Protein AF-A0A0K8QGX5-F1 (afdb_monomer)

Foldseek 3Di:
DDPVLLVVVVVLVVQLVVLVVVLVVLLVVLVVCVVVCVVCVVVNLVSLVVSVVSLVSNCVSVVVLQVCCVVPPVSSCVVPDDDDVLVVLVVQLNVLSCQLSVLSVVQVPVPPRDPVSVVSNVVSSVSNVVSVVSNVVVVVVPPPDD

Mean predicted aligned error: 4.82 Å

Radius of gyration: 17.43 Å; Cα contacts (8 Å, |Δi|>4): 97; chains: 1; bounding box: 35×35×54 Å

Nearest PDB structures (foldseek):
  3g67-assembly1_A  TM=2.578E-01  e=5.372E+00  Thermotoga maritima
  3g6b-assembly1_B  TM=2.626E-01  e=9.411E+00  Thermotoga maritima

Sequence (146 aa):
MTERAASGVVGNERLTALTGAVVLILSLAEIATVPTLGSLIVAHFFIGVLLAGPVVAKTASTGWRFIRYYTRDPAYRRKGPPRLLLRLTAPLLVVSTLVLIGSGIALAITGPAPEILIRVHVVSFLFWLGTLAVHVFAYVRRVPGS

Structure (mmCIF, N/CA/C/O backbone):
data_AF-A0A0K8QGX5-F1
#
_entry.id   AF-A0A0K8QGX5-F1
#
loop_
_atom_site.group_PDB
_atom_site.id
_atom_site.type_symbol
_atom_site.label_atom_id
_atom_site.label_alt_id
_atom_site.label_comp_id
_atom_site.label_asym_id
_atom_site.label_entity_id
_atom_site.label_seq_id
_atom_site.pdbx_PDB_ins_code
_atom_site.Cartn_x
_atom_site.Cartn_y
_atom_site.Cartn_z
_atom_site.occupancy
_atom_site.B_iso_or_equiv
_atom_site.auth_seq_id
_atom_site.auth_comp_id
_atom_site.auth_asym_id
_atom_site.auth_atom_id
_atom_site.pdbx_PDB_model_num
ATOM 1 N N . MET A 1 1 ? -11.418 -4.194 32.605 1.00 61.16 1 MET A N 1
ATOM 2 C CA . MET A 1 1 ? -10.548 -4.418 31.421 1.00 61.16 1 MET A CA 1
ATOM 3 C C . MET A 1 1 ? -9.126 -4.488 31.937 1.00 61.16 1 MET A C 1
ATOM 5 O O . MET A 1 1 ? -8.773 -3.604 32.700 1.00 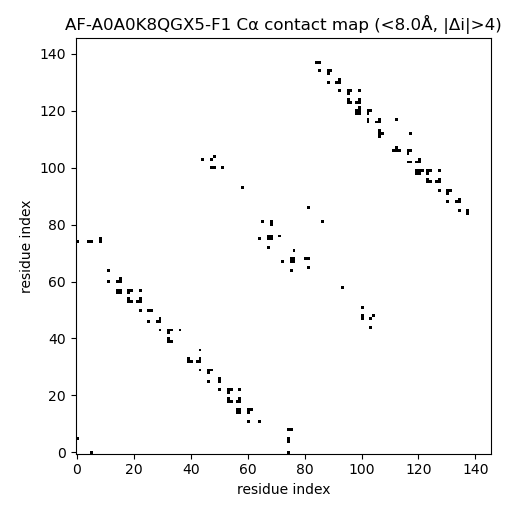61.16 1 MET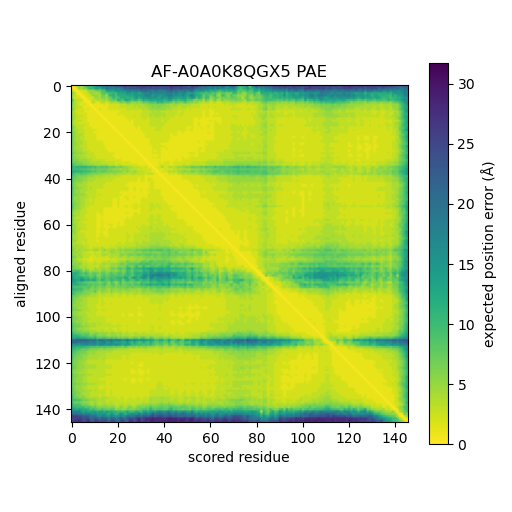 A O 1
ATOM 9 N N . THR A 1 2 ? -8.341 -5.506 31.587 1.00 80.25 2 THR A N 1
ATOM 10 C CA . THR A 1 2 ? -6.936 -5.563 32.024 1.00 80.25 2 THR A CA 1
ATOM 11 C C . THR A 1 2 ? -6.111 -4.508 31.283 1.00 80.25 2 THR A C 1
ATOM 13 O O . THR A 1 2 ? -6.345 -4.246 30.101 1.00 80.25 2 THR A O 1
ATOM 16 N N . GLU A 1 3 ? -5.140 -3.903 31.962 1.00 79.38 3 GLU A N 1
ATOM 17 C CA . GLU A 1 3 ? -4.264 -2.859 31.409 1.00 79.38 3 GLU A CA 1
ATOM 18 C C . GLU A 1 3 ? -3.510 -3.340 30.153 1.00 79.38 3 GLU A C 1
ATOM 20 O O . GLU A 1 3 ? -3.421 -2.633 29.149 1.00 79.38 3 GLU A O 1
ATOM 25 N N . ARG A 1 4 ? -3.104 -4.619 30.141 1.00 77.69 4 ARG A N 1
ATOM 26 C CA . ARG A 1 4 ? -2.504 -5.289 28.973 1.00 77.69 4 ARG A CA 1
ATOM 27 C C . ARG A 1 4 ? -3.433 -5.330 27.756 1.00 77.69 4 ARG A C 1
ATOM 29 O O . ARG A 1 4 ? -2.981 -5.097 26.638 1.00 77.69 4 ARG A O 1
ATOM 36 N N . ALA A 1 5 ? -4.728 -5.594 27.950 1.00 77.88 5 ALA A N 1
ATOM 37 C CA . ALA A 1 5 ? -5.693 -5.624 26.848 1.00 77.88 5 ALA A CA 1
ATOM 38 C C . ALA A 1 5 ? -5.935 -4.222 26.265 1.00 77.88 5 ALA A C 1
ATOM 40 O O . ALA A 1 5 ? -6.073 -4.075 25.052 1.00 77.88 5 ALA A O 1
ATOM 41 N N . ALA A 1 6 ? -5.942 -3.190 27.115 1.00 80.81 6 ALA A N 1
ATOM 42 C CA . ALA A 1 6 ? -6.034 -1.797 26.681 1.00 80.81 6 ALA A CA 1
ATOM 43 C C . ALA A 1 6 ? -4.801 -1.382 25.863 1.00 80.81 6 ALA A C 1
ATOM 45 O O . ALA A 1 6 ? -4.935 -0.840 24.765 1.00 80.81 6 ALA A O 1
ATOM 46 N N . SER A 1 7 ? -3.611 -1.716 26.370 1.00 86.44 7 SER A N 1
ATOM 47 C CA . SER A 1 7 ? -2.328 -1.471 25.707 1.00 86.44 7 SER A CA 1
ATOM 48 C C . SER A 1 7 ? -2.251 -2.150 24.334 1.00 86.44 7 SER A C 1
ATOM 50 O O . SER A 1 7 ? -1.890 -1.508 23.348 1.00 86.44 7 SER A O 1
ATOM 52 N N . GLY A 1 8 ? -2.706 -3.404 24.218 1.00 88.31 8 GLY A N 1
ATOM 53 C CA . GLY A 1 8 ? -2.732 -4.129 22.943 1.00 88.31 8 GLY A CA 1
ATOM 54 C C . GLY A 1 8 ? -3.619 -3.481 21.871 1.00 88.31 8 GLY A C 1
ATOM 55 O O . GLY A 1 8 ? -3.246 -3.459 20.698 1.00 88.31 8 GLY A O 1
ATOM 56 N N . VAL A 1 9 ? -4.769 -2.912 22.251 1.00 91.19 9 VAL A N 1
ATOM 57 C CA . VAL A 1 9 ? -5.645 -2.185 21.313 1.00 91.19 9 VAL A CA 1
ATOM 58 C C . VAL A 1 9 ? -4.977 -0.898 20.830 1.00 91.19 9 VAL A C 1
ATOM 60 O O . VAL A 1 9 ? -4.937 -0.645 19.628 1.00 91.19 9 VAL A O 1
ATOM 63 N N . VAL A 1 10 ? -4.416 -0.104 21.747 1.00 92.75 10 VAL A N 1
ATOM 64 C CA . VAL A 1 10 ? -3.724 1.151 21.405 1.00 92.75 10 VAL A CA 1
ATOM 65 C C . VAL A 1 10 ? -2.495 0.880 20.535 1.00 92.75 10 VAL A C 1
ATOM 67 O O . VAL A 1 10 ? -2.266 1.583 19.552 1.00 92.75 10 VAL A O 1
ATOM 70 N N . GLY A 1 11 ? -1.726 -0.165 20.850 1.00 93.81 11 GLY A N 1
ATOM 71 C CA . GLY A 1 11 ? -0.581 -0.595 20.050 1.00 93.81 11 GLY A CA 1
ATOM 72 C C . GLY A 1 11 ? -0.980 -0.980 18.626 1.00 93.81 11 GLY A C 1
ATOM 73 O O . GLY A 1 11 ? -0.367 -0.510 17.669 1.00 93.81 11 GLY A O 1
ATOM 74 N N . ASN A 1 12 ? -2.051 -1.764 18.464 1.00 95.50 12 ASN A N 1
ATOM 75 C CA . ASN A 1 12 ? -2.570 -2.126 17.145 1.00 95.50 12 ASN A CA 1
ATOM 76 C C . ASN A 1 12 ? -3.055 -0.899 16.348 1.00 95.50 12 ASN A C 1
ATOM 78 O O . ASN A 1 12 ? -2.777 -0.804 15.151 1.00 95.50 12 ASN A O 1
ATOM 82 N N . GLU A 1 13 ? -3.731 0.054 16.999 1.00 92.75 13 GLU A N 1
ATOM 83 C CA . GLU A 1 13 ? -4.168 1.310 16.373 1.00 92.75 13 GLU A CA 1
ATOM 84 C C . GLU A 1 13 ? -2.975 2.149 15.891 1.00 92.75 13 GLU A C 1
ATOM 86 O O . GLU A 1 13 ? -2.962 2.577 14.734 1.00 92.75 13 GLU A O 1
ATOM 91 N N . ARG A 1 14 ? -1.946 2.325 16.733 1.00 94.69 14 ARG A N 1
ATOM 92 C CA . ARG A 1 14 ? -0.713 3.050 16.379 1.00 94.69 14 ARG A CA 1
ATOM 93 C C . ARG A 1 14 ? 0.027 2.378 15.229 1.00 94.69 14 ARG A C 1
ATOM 95 O O . ARG A 1 14 ? 0.367 3.051 14.261 1.00 94.69 14 ARG A O 1
ATOM 102 N N . LEU A 1 15 ? 0.214 1.058 15.293 1.00 96.19 15 LEU A N 1
ATOM 103 C CA . LEU A 1 15 ? 0.855 0.297 14.221 1.00 96.19 15 LEU A CA 1
ATOM 104 C C . LEU A 1 15 ? 0.082 0.441 12.906 1.00 96.19 15 LEU A C 1
ATOM 106 O O . LEU A 1 15 ? 0.679 0.717 11.870 1.00 96.19 15 LEU A O 1
ATOM 110 N N . THR A 1 16 ? -1.248 0.325 12.950 1.00 94.50 16 THR A N 1
ATOM 111 C CA . THR A 1 16 ? -2.120 0.487 11.777 1.00 94.50 16 THR A CA 1
ATOM 112 C C . THR A 1 16 ? -2.007 1.887 11.170 1.00 94.50 16 THR A C 1
ATOM 114 O O . THR A 1 16 ? -2.018 2.029 9.944 1.00 94.50 16 THR A O 1
ATOM 117 N N . ALA A 1 17 ? -1.944 2.927 12.005 1.00 93.31 17 ALA A N 1
ATOM 118 C CA . ALA A 1 17 ? -1.827 4.309 11.554 1.00 93.31 17 ALA A CA 1
ATOM 119 C C . ALA A 1 17 ? -0.454 4.578 10.920 1.00 93.31 17 ALA A C 1
ATOM 121 O O . ALA A 1 17 ? -0.397 5.027 9.778 1.00 93.31 17 ALA A O 1
ATOM 122 N N . LEU A 1 18 ? 0.631 4.223 11.616 1.00 97.00 18 LEU A N 1
ATOM 123 C CA . LEU A 1 18 ? 2.005 4.440 11.154 1.00 97.00 18 LEU A CA 1
ATOM 124 C C . LEU A 1 18 ? 2.301 3.671 9.864 1.00 97.00 18 LEU A C 1
ATOM 126 O O . LEU A 1 18 ? 2.731 4.263 8.880 1.00 97.00 18 LEU A O 1
ATOM 130 N N . THR A 1 19 ? 1.994 2.372 9.825 1.00 96.81 19 THR A N 1
ATOM 131 C CA . THR A 1 19 ? 2.177 1.564 8.606 1.00 96.81 19 THR A CA 1
ATOM 132 C C . THR A 1 19 ? 1.300 2.064 7.465 1.00 96.81 19 THR A C 1
ATOM 134 O O . THR A 1 19 ? 1.737 2.066 6.323 1.00 96.81 19 THR A O 1
ATOM 137 N N . GLY A 1 20 ? 0.089 2.554 7.756 1.00 95.19 20 GLY A N 1
ATOM 138 C CA . GLY A 1 20 ? -0.780 3.164 6.750 1.00 95.19 20 GLY A CA 1
ATOM 139 C C . GLY A 1 20 ? -0.181 4.428 6.132 1.00 95.19 20 GLY A C 1
ATOM 140 O O . GLY A 1 20 ? -0.241 4.583 4.917 1.00 95.19 20 GLY A O 1
ATOM 141 N N . ALA A 1 21 ? 0.419 5.297 6.949 1.00 96.38 21 ALA A N 1
ATOM 142 C CA . ALA A 1 21 ? 1.101 6.496 6.470 1.00 96.38 21 ALA A CA 1
ATOM 143 C C . ALA A 1 21 ? 2.331 6.145 5.619 1.00 96.38 21 ALA A C 1
ATOM 145 O O . ALA A 1 21 ? 2.485 6.681 4.527 1.00 96.38 21 ALA A O 1
ATOM 146 N N . VAL A 1 22 ? 3.158 5.196 6.075 1.00 98.12 22 VAL A N 1
ATOM 147 C CA . VAL A 1 22 ? 4.330 4.719 5.321 1.00 98.12 22 VAL A CA 1
ATOM 148 C C . VAL A 1 22 ? 3.916 4.111 3.982 1.00 98.12 22 VAL A C 1
ATOM 150 O O . VAL A 1 22 ? 4.471 4.482 2.953 1.00 98.12 22 VAL A O 1
ATOM 153 N N . VAL A 1 23 ? 2.910 3.228 3.976 1.00 98.00 23 VAL A N 1
ATOM 154 C CA . VAL A 1 23 ? 2.372 2.630 2.743 1.00 98.00 23 VAL A CA 1
ATOM 155 C C . VAL A 1 23 ? 1.897 3.713 1.784 1.00 98.00 23 VAL A C 1
ATOM 157 O O . VAL A 1 23 ? 2.230 3.644 0.607 1.00 98.00 23 VAL A O 1
ATOM 160 N N . LEU A 1 24 ? 1.166 4.724 2.264 1.00 97.12 24 LEU A N 1
ATOM 161 C CA . LEU A 1 24 ? 0.685 5.817 1.419 1.00 97.12 24 LEU A CA 1
ATOM 162 C C . LEU A 1 24 ? 1.839 6.637 0.824 1.00 97.12 24 LEU A C 1
ATOM 164 O O . LEU A 1 24 ? 1.827 6.910 -0.370 1.00 97.12 24 LEU A O 1
ATOM 168 N N . ILE A 1 25 ? 2.842 7.001 1.624 1.00 98.38 25 ILE A N 1
ATOM 169 C CA . ILE A 1 25 ? 3.997 7.784 1.158 1.00 98.38 25 ILE A CA 1
ATOM 170 C C . ILE A 1 25 ? 4.791 7.011 0.100 1.00 98.38 25 ILE A C 1
ATOM 172 O O . ILE A 1 25 ? 5.069 7.548 -0.968 1.00 98.38 25 ILE A O 1
ATOM 176 N N . LEU A 1 26 ? 5.111 5.742 0.365 1.00 98.38 26 LEU A N 1
ATOM 177 C CA . LEU A 1 26 ? 5.831 4.894 -0.587 1.00 98.38 26 LEU A CA 1
ATOM 178 C C . LEU A 1 26 ? 5.010 4.642 -1.861 1.00 98.38 26 LEU A C 1
ATOM 180 O O . LEU A 1 26 ? 5.558 4.665 -2.954 1.00 98.38 26 LEU A O 1
ATOM 184 N N . SER A 1 27 ? 3.691 4.487 -1.735 1.00 98.12 27 SER A N 1
ATOM 185 C CA . SER A 1 27 ? 2.767 4.373 -2.872 1.00 98.12 27 SER A CA 1
ATOM 186 C C . SER A 1 27 ? 2.783 5.618 -3.764 1.00 98.12 27 SER A C 1
ATOM 188 O O . SER A 1 27 ? 2.778 5.509 -4.986 1.00 98.12 27 SER A O 1
ATOM 190 N N . LEU A 1 28 ? 2.811 6.813 -3.166 1.00 98.25 28 LEU A N 1
ATOM 191 C CA . LEU A 1 28 ? 2.920 8.068 -3.912 1.00 98.25 28 LEU A CA 1
ATOM 192 C C . LEU A 1 28 ? 4.283 8.195 -4.598 1.00 98.25 28 LEU A C 1
ATOM 194 O O . LEU A 1 28 ? 4.342 8.632 -5.745 1.00 98.25 28 LEU A O 1
ATOM 198 N N . ALA A 1 29 ? 5.358 7.785 -3.919 1.00 98.31 29 ALA A N 1
ATOM 199 C CA . ALA A 1 29 ? 6.692 7.748 -4.506 1.00 98.31 29 ALA A CA 1
ATOM 200 C C . ALA A 1 29 ? 6.749 6.797 -5.712 1.00 98.31 29 ALA A C 1
ATOM 202 O O . ALA A 1 29 ? 7.277 7.181 -6.749 1.00 98.31 29 ALA A O 1
ATOM 203 N N . GLU A 1 30 ? 6.131 5.616 -5.619 1.00 97.81 30 GLU A N 1
ATOM 204 C CA . GLU A 1 30 ? 6.017 4.679 -6.741 1.00 97.81 30 GLU A CA 1
ATOM 205 C C . GLU A 1 30 ? 5.296 5.281 -7.940 1.00 97.81 30 GLU A C 1
ATOM 207 O O . GLU A 1 30 ? 5.820 5.275 -9.053 1.00 97.81 30 GLU A O 1
ATOM 212 N N . ILE A 1 31 ? 4.116 5.864 -7.713 1.00 98.06 31 ILE A N 1
ATOM 213 C CA . ILE A 1 31 ? 3.334 6.520 -8.768 1.00 98.06 31 ILE A CA 1
ATOM 214 C C . ILE A 1 31 ? 4.162 7.622 -9.446 1.00 98.06 31 ILE A C 1
ATOM 216 O O . ILE A 1 31 ? 4.097 7.772 -10.664 1.00 98.06 31 ILE A O 1
ATOM 220 N N . ALA A 1 32 ? 4.970 8.363 -8.683 1.00 98.00 32 ALA A N 1
ATOM 221 C CA . ALA A 1 32 ? 5.820 9.422 -9.217 1.00 98.00 32 ALA A CA 1
ATOM 222 C C . ALA A 1 32 ? 6.947 8.910 -10.132 1.00 98.00 32 ALA A C 1
ATOM 224 O O . ALA A 1 32 ? 7.440 9.678 -10.956 1.00 98.00 32 ALA A O 1
ATOM 225 N N . THR A 1 33 ? 7.341 7.635 -10.036 1.00 97.75 33 THR A N 1
ATOM 226 C CA . THR A 1 33 ? 8.342 7.048 -10.946 1.00 97.75 33 THR A CA 1
ATOM 227 C C . THR A 1 33 ? 7.775 6.691 -12.322 1.00 97.75 33 THR A C 1
ATOM 229 O O . THR A 1 33 ? 8.518 6.661 -13.302 1.00 97.75 33 THR A O 1
ATOM 232 N N . VAL A 1 34 ? 6.460 6.459 -12.423 1.00 96.06 34 VAL A N 1
ATOM 233 C CA . VAL A 1 34 ? 5.797 5.932 -13.630 1.00 96.06 34 VAL A CA 1
ATOM 234 C C . VAL A 1 34 ? 5.981 6.813 -14.878 1.00 96.06 34 VAL A C 1
ATOM 236 O O . VAL A 1 34 ? 6.296 6.255 -15.931 1.00 96.06 34 VAL A O 1
ATOM 239 N N . PRO A 1 35 ? 5.836 8.157 -14.829 1.00 97.12 35 PRO A N 1
ATOM 240 C CA . PRO A 1 35 ? 5.933 8.996 -16.031 1.00 97.12 35 PRO A CA 1
ATOM 241 C C . PRO A 1 35 ? 7.295 8.938 -16.735 1.00 97.12 35 PRO A C 1
ATOM 243 O O . PRO A 1 35 ? 7.379 9.183 -17.936 1.00 97.12 35 PRO A O 1
ATOM 246 N N . THR A 1 36 ? 8.359 8.616 -16.000 1.00 94.62 36 THR A N 1
ATOM 247 C CA . THR A 1 36 ? 9.742 8.565 -16.495 1.00 94.62 36 THR A CA 1
ATOM 248 C C . THR A 1 36 ? 10.411 7.238 -16.134 1.00 94.62 36 THR A C 1
ATOM 250 O O . THR A 1 36 ? 11.605 7.179 -15.839 1.00 94.62 36 THR A O 1
ATOM 253 N N . LEU A 1 37 ? 9.642 6.144 -16.202 1.00 93.44 37 LEU A N 1
ATOM 254 C CA . LEU A 1 37 ? 10.067 4.817 -15.751 1.00 93.44 37 LEU A CA 1
ATOM 255 C C . LEU A 1 37 ? 11.395 4.356 -16.372 1.00 93.44 37 LEU A C 1
ATOM 257 O O . LEU A 1 37 ? 12.183 3.713 -15.693 1.00 93.44 37 LEU A O 1
ATOM 261 N N . GLY A 1 38 ? 11.689 4.722 -17.624 1.00 92.38 38 GLY A N 1
ATOM 262 C CA . GLY A 1 38 ? 12.948 4.353 -18.283 1.00 92.38 38 GLY A CA 1
ATOM 263 C C . GLY A 1 38 ? 14.204 4.810 -17.528 1.00 92.38 38 GLY A C 1
ATOM 264 O O . GLY A 1 38 ? 15.151 4.039 -17.4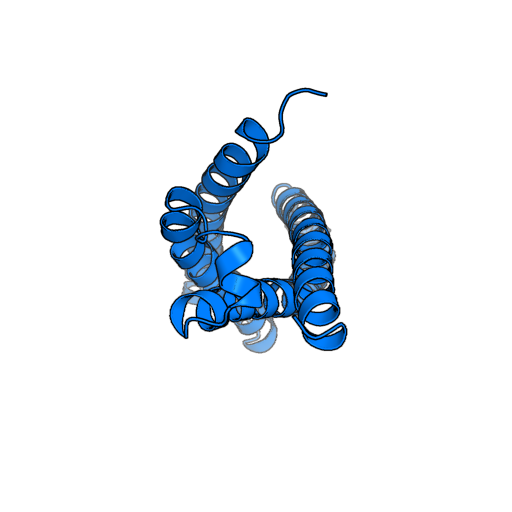07 1.00 92.38 38 GLY A O 1
ATOM 265 N N . SER A 1 39 ? 14.210 6.029 -16.975 1.00 96.38 39 SER A N 1
ATOM 266 C CA . SER A 1 39 ? 15.335 6.540 -16.176 1.00 96.38 39 SER A CA 1
ATOM 267 C C . SER A 1 39 ? 15.211 6.216 -14.686 1.00 96.38 39 SER A C 1
ATOM 269 O O . SER A 1 39 ? 16.217 6.192 -13.980 1.00 96.38 39 SER A O 1
ATOM 271 N N . LEU A 1 40 ? 13.994 5.946 -14.203 1.00 97.50 40 LEU A N 1
ATOM 272 C CA . LEU A 1 40 ? 13.698 5.687 -12.792 1.00 97.50 40 LEU A CA 1
ATOM 273 C C . LEU A 1 40 ? 13.435 4.212 -12.466 1.00 97.50 40 LEU A C 1
ATOM 275 O O . LEU A 1 40 ? 13.013 3.912 -11.354 1.00 97.50 40 LEU A O 1
ATOM 279 N N . ILE A 1 41 ? 13.720 3.281 -13.379 1.00 95.06 41 ILE A N 1
ATOM 280 C CA . ILE A 1 41 ? 13.394 1.858 -13.196 1.00 95.06 41 ILE A CA 1
ATOM 281 C C . ILE A 1 41 ? 14.039 1.263 -11.942 1.00 95.06 41 ILE A C 1
ATOM 283 O O . ILE A 1 41 ? 13.410 0.492 -11.223 1.00 95.06 41 ILE A O 1
ATOM 287 N N . VAL A 1 42 ? 15.274 1.672 -11.637 1.00 95.75 42 VAL A N 1
ATOM 288 C CA . VAL A 1 42 ? 15.981 1.246 -10.426 1.00 95.75 42 VAL A CA 1
ATOM 289 C C . VAL A 1 42 ? 15.243 1.750 -9.185 1.00 95.75 42 VAL A C 1
ATOM 291 O O . VAL A 1 42 ? 14.982 0.973 -8.272 1.00 95.75 42 VAL A O 1
ATOM 294 N N . ALA A 1 43 ? 14.848 3.025 -9.167 1.00 97.56 43 ALA A N 1
ATOM 295 C CA . ALA A 1 43 ? 14.101 3.605 -8.055 1.00 97.56 43 ALA A CA 1
ATOM 296 C C . ALA A 1 43 ? 12.729 2.933 -7.880 1.00 97.56 43 ALA A C 1
ATOM 298 O O . ALA A 1 43 ? 12.411 2.526 -6.767 1.00 97.56 43 ALA A O 1
ATOM 299 N N . HIS A 1 44 ? 11.970 2.756 -8.965 1.00 97.12 44 HIS A N 1
ATOM 300 C CA . HIS A 1 44 ? 10.688 2.043 -8.977 1.00 97.12 44 HIS A CA 1
ATOM 301 C C . HIS A 1 44 ? 10.830 0.651 -8.353 1.00 97.12 44 HIS A C 1
ATOM 303 O O . HIS A 1 44 ? 10.168 0.314 -7.377 1.00 97.12 44 HIS A O 1
ATOM 309 N N . PHE A 1 45 ? 11.802 -0.127 -8.833 1.00 95.56 45 PHE A N 1
ATOM 310 C CA . PHE A 1 45 ? 12.075 -1.455 -8.302 1.00 95.56 45 PHE A CA 1
ATOM 311 C C . PHE A 1 45 ? 12.403 -1.442 -6.798 1.00 95.56 45 PHE A C 1
ATOM 313 O O . PHE A 1 45 ? 11.807 -2.195 -6.025 1.00 95.56 45 PHE A O 1
ATOM 320 N N . PHE A 1 46 ? 13.332 -0.585 -6.361 1.00 97.00 46 PHE A N 1
ATOM 321 C CA . PHE A 1 46 ? 13.730 -0.519 -4.952 1.00 97.00 46 PHE A CA 1
ATOM 322 C C . PHE A 1 46 ? 12.579 -0.093 -4.038 1.00 97.00 46 PHE A C 1
ATOM 324 O O . PHE A 1 46 ? 12.393 -0.689 -2.974 1.00 97.00 46 PHE A O 1
ATOM 331 N N . ILE A 1 47 ? 11.804 0.918 -4.439 1.00 98.12 47 ILE A N 1
ATOM 332 C CA . ILE A 1 47 ? 10.657 1.393 -3.663 1.00 98.12 47 ILE A CA 1
ATOM 333 C C . ILE A 1 47 ? 9.590 0.292 -3.590 1.00 98.12 47 ILE A C 1
ATOM 335 O O . ILE A 1 47 ? 9.051 0.058 -2.507 1.00 98.12 47 ILE A O 1
ATOM 339 N N . GLY A 1 48 ? 9.344 -0.440 -4.676 1.00 97.19 48 GLY A N 1
ATOM 340 C CA . GLY A 1 48 ? 8.348 -1.512 -4.724 1.00 97.19 48 GLY A CA 1
ATOM 341 C C . GLY A 1 48 ? 8.680 -2.694 -3.834 1.00 97.19 48 GLY A C 1
ATOM 342 O O . GLY A 1 48 ? 7.822 -3.189 -3.097 1.00 97.19 48 GLY A O 1
ATOM 343 N N . VAL A 1 49 ? 9.948 -3.107 -3.817 1.00 96.25 49 VAL A N 1
ATOM 344 C CA . VAL A 1 49 ? 10.420 -4.133 -2.879 1.00 96.25 49 VAL A CA 1
ATOM 345 C C . VAL A 1 49 ? 10.322 -3.626 -1.438 1.00 96.25 49 VAL A C 1
ATOM 347 O O . VAL A 1 49 ? 9.828 -4.346 -0.567 1.00 96.25 49 VAL A O 1
ATOM 350 N N . LEU A 1 50 ? 10.726 -2.378 -1.175 1.00 97.25 50 LEU A N 1
ATOM 351 C CA . LEU A 1 50 ? 10.627 -1.770 0.155 1.00 97.25 50 LEU A CA 1
ATOM 352 C C . LEU A 1 50 ? 9.174 -1.693 0.647 1.00 97.25 50 LEU A C 1
ATOM 354 O O . LEU A 1 50 ? 8.917 -1.938 1.826 1.00 97.25 50 LEU A O 1
ATOM 358 N N . LEU A 1 51 ? 8.221 -1.393 -0.241 1.00 97.81 51 LEU A N 1
ATOM 359 C CA . LEU A 1 51 ? 6.792 -1.270 0.054 1.00 97.81 51 LEU A CA 1
ATOM 360 C C . LEU A 1 51 ? 6.173 -2.582 0.573 1.00 97.81 51 LEU A C 1
ATOM 362 O O . LEU A 1 51 ? 5.233 -2.535 1.373 1.00 97.81 51 LEU A O 1
ATOM 366 N N . ALA A 1 52 ? 6.715 -3.745 0.193 1.00 96.94 52 ALA A N 1
ATOM 367 C CA . ALA A 1 52 ? 6.188 -5.052 0.589 1.00 96.94 52 ALA A CA 1
ATOM 368 C C . ALA A 1 52 ? 6.106 -5.230 2.117 1.00 96.94 52 ALA A C 1
ATOM 370 O O . ALA A 1 52 ? 5.070 -5.647 2.641 1.00 96.94 52 ALA A O 1
ATOM 371 N N . GLY A 1 53 ? 7.158 -4.857 2.853 1.00 97.25 53 GLY A N 1
ATOM 372 C CA . GLY A 1 53 ? 7.202 -4.984 4.315 1.00 97.25 53 GLY A CA 1
ATOM 373 C C . GLY A 1 53 ? 6.106 -4.173 5.027 1.00 97.25 53 GLY A C 1
ATOM 374 O O . GLY A 1 53 ? 5.288 -4.748 5.754 1.00 97.25 53 GLY A O 1
ATOM 375 N N . PRO A 1 54 ? 6.026 -2.846 4.809 1.00 97.88 54 PRO A N 1
ATOM 376 C CA . PRO A 1 54 ? 4.957 -2.005 5.337 1.00 97.88 54 PRO A CA 1
ATOM 377 C C . PRO A 1 54 ? 3.551 -2.463 4.932 1.00 97.88 54 PRO A C 1
ATOM 379 O O . PRO A 1 54 ? 2.647 -2.414 5.768 1.00 97.88 54 PRO A O 1
ATOM 382 N N . VAL A 1 55 ? 3.352 -2.952 3.699 1.00 97.62 55 VAL A N 1
ATOM 383 C CA . VAL A 1 55 ? 2.062 -3.509 3.252 1.00 97.62 55 VAL A CA 1
ATOM 384 C C . VAL A 1 55 ? 1.678 -4.743 4.064 1.00 97.62 55 VAL A C 1
ATOM 386 O O . VAL A 1 55 ? 0.535 -4.834 4.525 1.00 97.62 55 VAL A O 1
ATOM 389 N N . VAL A 1 56 ? 2.614 -5.665 4.303 1.00 97.69 56 VAL A N 1
ATOM 390 C CA . VAL A 1 56 ? 2.381 -6.836 5.161 1.00 97.69 56 VAL A CA 1
ATOM 391 C C . VAL A 1 56 ? 2.020 -6.391 6.577 1.00 97.69 56 VAL A C 1
ATOM 393 O O . VAL A 1 56 ? 1.004 -6.831 7.116 1.00 97.69 56 VAL A O 1
ATOM 396 N N . ALA A 1 57 ? 2.773 -5.458 7.164 1.00 97.81 57 ALA A N 1
ATOM 397 C CA . ALA A 1 57 ? 2.505 -4.951 8.510 1.00 97.81 57 ALA A CA 1
ATOM 398 C C . ALA A 1 57 ? 1.134 -4.248 8.616 1.00 97.81 57 ALA A C 1
ATOM 400 O O . ALA A 1 57 ? 0.378 -4.459 9.574 1.00 97.81 57 ALA A O 1
ATOM 401 N N . LYS A 1 58 ? 0.764 -3.448 7.610 1.00 96.12 58 LYS A N 1
ATOM 402 C CA . LYS A 1 58 ? -0.540 -2.779 7.517 1.00 96.12 58 LYS A CA 1
ATOM 403 C C . LYS A 1 58 ? -1.685 -3.782 7.390 1.00 96.12 58 LYS A C 1
ATOM 405 O O . LYS A 1 58 ? -2.698 -3.665 8.084 1.00 96.12 58 LYS A O 1
ATOM 410 N N . THR A 1 59 ? -1.530 -4.780 6.528 1.00 95.38 59 THR A N 1
ATOM 411 C CA . THR A 1 59 ? -2.551 -5.806 6.283 1.00 95.38 59 THR A CA 1
ATOM 412 C C . THR A 1 59 ? -2.715 -6.710 7.504 1.00 95.38 59 THR A C 1
ATOM 414 O O . THR A 1 59 ? -3.836 -6.960 7.939 1.00 95.38 59 THR A O 1
ATOM 417 N N . ALA A 1 60 ? -1.615 -7.114 8.142 1.00 96.06 60 ALA A N 1
ATOM 418 C CA . ALA A 1 60 ? -1.642 -7.922 9.356 1.00 96.06 60 ALA A CA 1
ATOM 419 C C . ALA A 1 60 ? -2.279 -7.170 10.534 1.00 96.06 60 ALA A C 1
ATOM 421 O O . ALA A 1 60 ? -3.150 -7.710 11.213 1.00 96.06 60 ALA A O 1
ATOM 422 N N . SER A 1 61 ? -1.906 -5.906 10.765 1.00 95.62 61 SER A N 1
ATOM 423 C CA . SER A 1 61 ? -2.469 -5.108 11.865 1.00 95.62 61 SER A CA 1
ATOM 424 C C . SER A 1 61 ? -3.964 -4.819 11.685 1.00 95.62 61 SER A C 1
ATOM 426 O O . SER A 1 61 ? -4.739 -4.956 12.639 1.00 95.62 61 SER A O 1
ATOM 428 N N . THR A 1 62 ? -4.403 -4.500 10.465 1.00 93.31 62 THR A N 1
ATOM 429 C CA . THR A 1 62 ? -5.829 -4.306 10.155 1.00 93.31 62 THR A CA 1
ATOM 430 C C . THR A 1 62 ? -6.621 -5.615 10.209 1.00 93.31 62 THR A C 1
ATOM 432 O O . THR A 1 62 ? -7.711 -5.639 10.790 1.00 93.31 62 THR A O 1
ATOM 435 N N . GLY A 1 63 ? -6.064 -6.709 9.683 1.00 91.88 63 GLY A N 1
ATOM 436 C CA . GLY A 1 63 ? -6.639 -8.052 9.757 1.00 91.88 63 GLY A CA 1
ATOM 437 C C . GLY A 1 63 ? -6.779 -8.543 11.196 1.00 91.88 63 GLY A C 1
ATOM 438 O O . GLY A 1 63 ? -7.834 -9.048 11.574 1.00 91.88 63 GLY A O 1
ATOM 439 N N . TRP A 1 64 ? -5.781 -8.288 12.045 1.00 94.25 64 TRP A N 1
ATOM 440 C CA . TRP A 1 64 ? -5.840 -8.604 13.472 1.00 94.25 64 TRP A CA 1
ATOM 441 C C . TRP A 1 64 ? -7.030 -7.925 14.153 1.00 94.25 64 TRP A C 1
ATOM 443 O O . TRP A 1 64 ? -7.838 -8.587 14.807 1.00 94.25 64 TRP A O 1
ATOM 453 N N . ARG A 1 65 ? -7.205 -6.614 13.942 1.00 91.75 65 ARG A N 1
ATOM 454 C CA . ARG A 1 65 ? -8.364 -5.878 14.466 1.00 91.75 65 ARG A CA 1
ATOM 455 C C . ARG A 1 65 ? -9.684 -6.461 13.965 1.00 91.75 65 ARG A C 1
ATOM 457 O O . ARG A 1 65 ? -10.631 -6.573 14.744 1.00 91.75 65 ARG A O 1
ATOM 464 N N . PHE A 1 66 ? -9.759 -6.808 12.681 1.00 90.94 66 PHE A N 1
ATOM 465 C CA . PHE A 1 66 ? -10.946 -7.409 12.074 1.00 90.94 66 PHE A CA 1
ATOM 466 C C . PHE A 1 66 ? -11.291 -8.748 12.736 1.00 90.94 66 PHE A C 1
ATOM 468 O O . PHE A 1 66 ? -12.422 -8.924 13.191 1.00 90.94 66 PHE A O 1
ATOM 475 N N . ILE A 1 67 ? -10.311 -9.648 12.857 1.00 92.75 67 ILE A N 1
ATOM 476 C CA . ILE A 1 67 ? -10.472 -10.963 13.487 1.00 92.75 67 ILE A CA 1
ATOM 477 C C . ILE A 1 67 ? -10.934 -10.789 14.934 1.00 92.75 67 ILE A C 1
ATOM 479 O O . ILE A 1 67 ? -11.992 -11.301 15.286 1.00 92.75 67 ILE A O 1
ATOM 483 N N . ARG A 1 68 ? -10.226 -9.995 15.753 1.00 93.25 68 ARG A N 1
ATOM 484 C CA . ARG A 1 68 ? -10.584 -9.784 17.170 1.00 93.25 68 ARG A CA 1
ATOM 485 C C . ARG A 1 68 ? -11.981 -9.195 17.349 1.00 93.25 68 ARG A C 1
ATOM 487 O O . ARG A 1 68 ? -12.694 -9.580 18.275 1.00 93.25 68 ARG A O 1
ATOM 494 N N . TYR A 1 69 ? -12.395 -8.287 16.463 1.00 91.44 69 TYR A N 1
ATOM 495 C CA . TYR A 1 69 ? -13.749 -7.738 16.486 1.00 91.44 69 TYR A CA 1
ATOM 496 C C . TYR A 1 69 ? -14.807 -8.834 16.275 1.00 91.44 69 TYR A C 1
ATOM 498 O O . TYR A 1 69 ? -15.775 -8.916 17.035 1.00 91.44 69 TYR A O 1
ATOM 506 N N . TYR A 1 70 ? -14.612 -9.698 15.275 1.00 91.94 70 TYR A N 1
ATOM 507 C CA . TYR A 1 70 ? -15.572 -10.748 14.923 1.00 91.94 70 TYR A CA 1
ATOM 508 C C . TYR A 1 70 ? -15.522 -11.979 15.828 1.00 91.94 70 TYR A C 1
ATOM 510 O O . TYR A 1 70 ? -16.563 -12.588 16.070 1.00 91.94 70 TYR A O 1
ATOM 518 N N . THR A 1 71 ? -14.375 -12.283 16.437 1.00 95.00 71 THR A N 1
ATOM 519 C CA . THR A 1 71 ? -14.263 -13.278 17.518 1.00 95.00 71 THR A CA 1
ATOM 520 C C . THR A 1 71 ? -14.752 -12.737 18.866 1.00 95.00 71 THR A C 1
ATOM 522 O O . THR A 1 71 ? -14.555 -13.365 19.901 1.00 95.00 71 THR A O 1
ATOM 525 N N . ARG A 1 72 ? -15.399 -11.565 18.863 1.00 92.69 72 ARG A N 1
ATOM 526 C CA . ARG A 1 72 ? -16.046 -10.915 20.005 1.00 92.69 72 ARG A CA 1
ATOM 527 C C . ARG A 1 72 ? -15.124 -10.539 21.168 1.00 92.69 72 ARG A C 1
ATOM 529 O O . ARG A 1 72 ? -15.598 -10.451 22.299 1.00 92.69 72 ARG A O 1
ATOM 536 N N . ASP A 1 73 ? -13.855 -10.228 20.905 1.00 92.00 73 ASP A N 1
ATOM 537 C CA . ASP A 1 73 ? -12.972 -9.686 21.942 1.00 92.00 73 ASP A CA 1
ATOM 538 C C . ASP A 1 73 ? -13.586 -8.399 22.547 1.00 92.00 73 ASP A C 1
ATOM 540 O O . ASP A 1 73 ? -13.851 -7.440 21.807 1.00 92.00 73 ASP A O 1
ATOM 544 N N . PRO A 1 74 ? -13.812 -8.332 23.876 1.00 91.25 74 PRO A N 1
ATOM 545 C CA . PRO A 1 74 ? -14.462 -7.185 24.506 1.00 91.25 74 PRO A CA 1
ATOM 546 C C . PRO A 1 74 ? -13.721 -5.855 24.311 1.00 91.25 74 PRO A C 1
ATOM 548 O O . PRO A 1 74 ? -14.359 -4.810 24.193 1.00 91.25 74 PRO A O 1
ATOM 551 N N . ALA A 1 75 ? -12.385 -5.863 24.289 1.00 89.56 75 ALA A N 1
ATOM 552 C CA . ALA A 1 75 ? -11.567 -4.670 24.096 1.00 89.56 75 ALA A CA 1
ATOM 553 C C . ALA A 1 75 ? -11.658 -4.131 22.668 1.00 89.56 75 ALA A C 1
ATOM 555 O O . ALA A 1 75 ? -11.840 -2.927 22.486 1.00 89.56 75 ALA A O 1
ATOM 556 N N . TYR A 1 76 ? -11.640 -5.011 21.668 1.00 88.31 76 TYR A N 1
ATOM 557 C CA . TYR A 1 76 ? -11.779 -4.609 20.267 1.00 88.31 76 TYR A CA 1
ATOM 558 C C . TYR A 1 76 ? -13.223 -4.239 19.899 1.00 88.31 76 TYR A C 1
ATOM 560 O O . TYR A 1 76 ? -13.434 -3.321 19.106 1.00 88.31 76 TYR A O 1
ATOM 568 N N . ARG A 1 77 ? -14.236 -4.877 20.505 1.00 90.44 77 ARG A N 1
ATOM 569 C CA . ARG A 1 77 ? -15.651 -4.526 20.280 1.00 90.44 77 ARG A CA 1
ATOM 570 C C . ARG A 1 77 ? -16.026 -3.147 20.812 1.00 90.44 77 ARG A C 1
ATOM 572 O O . ARG A 1 77 ? -16.808 -2.459 20.159 1.00 90.44 77 ARG A O 1
ATOM 579 N N . ARG A 1 78 ? -15.459 -2.719 21.948 1.00 90.38 78 ARG A N 1
ATOM 580 C CA . ARG A 1 78 ? -15.686 -1.370 22.504 1.00 90.38 78 ARG A CA 1
ATOM 581 C C . ARG A 1 78 ? -15.242 -0.248 21.562 1.00 90.38 78 ARG A C 1
ATOM 583 O O . ARG A 1 78 ? -15.821 0.828 21.602 1.00 90.38 78 ARG A O 1
ATOM 590 N N . LYS A 1 79 ? -14.268 -0.503 20.680 1.00 86.31 79 LYS A N 1
ATOM 591 C CA . LYS A 1 79 ? -13.842 0.440 19.628 1.00 86.31 79 LYS A CA 1
ATOM 592 C C . LYS A 1 79 ? -14.819 0.532 18.446 1.00 86.31 79 LYS A C 1
ATOM 594 O O . LYS A 1 79 ? -14.591 1.316 17.526 1.00 86.31 79 LYS A O 1
ATOM 599 N N . GLY A 1 80 ? -15.895 -0.254 18.463 1.00 85.31 80 GLY A N 1
ATOM 600 C CA . GLY A 1 80 ? -16.925 -0.263 17.434 1.00 85.31 80 GLY A CA 1
ATOM 601 C C . GLY A 1 80 ? -16.540 -1.052 16.176 1.00 85.31 80 GLY A C 1
ATOM 602 O O . GLY A 1 80 ? -15.389 -1.476 16.012 1.00 85.31 80 GLY A O 1
ATOM 603 N N . PRO A 1 81 ? -17.517 -1.290 15.282 1.00 81.38 81 PRO A N 1
ATOM 604 C CA . PRO A 1 81 ? -17.304 -2.051 14.060 1.00 81.38 81 PRO A CA 1
ATOM 605 C C . PRO A 1 81 ? -16.254 -1.419 13.139 1.00 81.38 81 PRO A C 1
ATOM 607 O O . PRO A 1 81 ? -16.207 -0.192 12.988 1.00 81.38 81 PRO A O 1
ATOM 610 N N . PRO A 1 82 ? -15.451 -2.245 12.441 1.00 73.88 82 PRO A N 1
ATOM 611 C CA . PRO A 1 82 ? -14.770 -1.817 11.231 1.00 73.88 82 PRO A CA 1
ATOM 612 C C . PRO A 1 82 ? -15.784 -1.189 10.267 1.00 73.88 82 PRO A C 1
ATOM 614 O O . PRO A 1 82 ? -16.884 -1.701 10.061 1.00 73.88 82 PRO A O 1
ATOM 617 N N . ARG A 1 83 ? -15.421 -0.040 9.706 1.00 77.44 83 ARG A N 1
ATOM 618 C CA . ARG A 1 83 ? -16.335 0.848 8.976 1.00 77.44 83 ARG A CA 1
ATOM 619 C C . ARG A 1 83 ? -16.759 0.193 7.654 1.00 77.44 83 ARG A C 1
ATOM 621 O O . ARG A 1 83 ? -15.889 -0.209 6.891 1.00 77.44 83 ARG A O 1
ATOM 628 N N . LEU A 1 84 ? -18.064 0.112 7.373 1.00 72.88 84 LEU A N 1
ATOM 629 C CA . LEU A 1 84 ? -18.616 -0.703 6.278 1.00 72.88 84 LEU A CA 1
ATOM 630 C C . LEU A 1 84 ? -18.036 -0.372 4.892 1.00 72.88 84 LEU A C 1
ATOM 632 O O . LEU A 1 84 ? -17.558 -1.272 4.217 1.00 72.88 84 LEU A O 1
ATOM 636 N N . LEU A 1 85 ? -17.985 0.901 4.491 1.00 68.88 85 LEU A N 1
ATOM 637 C CA . LEU A 1 85 ? -17.419 1.275 3.183 1.00 68.88 85 LEU A CA 1
ATOM 638 C C . LEU A 1 85 ? -15.928 0.925 3.055 1.00 68.88 85 LEU A C 1
ATOM 640 O O . LEU A 1 85 ? -15.485 0.469 2.006 1.00 68.88 85 LEU A O 1
ATOM 644 N N . LEU A 1 86 ? -15.159 1.056 4.142 1.00 77.75 86 LEU A N 1
ATOM 645 C CA . LEU A 1 86 ? -13.760 0.621 4.167 1.00 77.75 86 LEU A CA 1
ATOM 646 C C . LEU A 1 86 ? -13.638 -0.909 4.176 1.00 77.75 86 LEU A C 1
ATOM 648 O O . LEU A 1 86 ? -12.642 -1.426 3.696 1.00 77.75 86 LEU A O 1
ATOM 652 N N . ARG A 1 87 ? -14.637 -1.647 4.677 1.00 80.06 87 ARG A N 1
ATOM 653 C CA . ARG A 1 87 ? -14.674 -3.118 4.594 1.00 80.06 87 ARG A CA 1
ATOM 654 C C . ARG A 1 87 ? -14.943 -3.635 3.192 1.00 80.06 87 ARG A C 1
ATOM 656 O O . ARG A 1 87 ? -14.532 -4.747 2.905 1.00 80.06 87 ARG A O 1
ATOM 663 N N . LEU A 1 88 ? -15.661 -2.878 2.368 1.00 81.44 88 LEU A N 1
ATOM 664 C CA 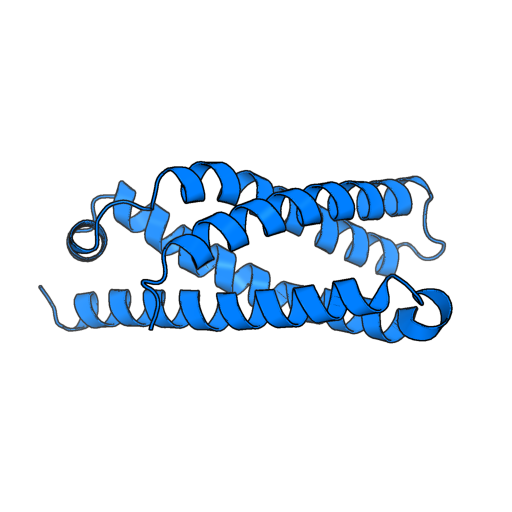. LEU A 1 88 ? -15.951 -3.279 0.993 1.00 81.44 88 LEU A CA 1
ATOM 665 C C . LEU A 1 88 ? -14.771 -2.968 0.072 1.00 81.44 88 LEU A C 1
ATOM 667 O O . LEU A 1 88 ? -14.404 -3.790 -0.759 1.00 81.44 88 LEU A O 1
ATOM 671 N N . THR A 1 89 ? -14.133 -1.809 0.257 1.00 86.19 89 THR A N 1
ATOM 672 C CA . THR A 1 89 ? -12.989 -1.404 -0.573 1.00 86.19 89 THR A CA 1
ATOM 673 C C . THR A 1 89 ? -11.674 -2.054 -0.146 1.00 86.19 89 THR A C 1
ATOM 675 O O . THR A 1 89 ? -10.826 -2.300 -0.999 1.00 86.19 89 THR A O 1
ATOM 678 N N . ALA A 1 90 ? -11.487 -2.375 1.142 1.00 87.19 90 ALA A N 1
ATOM 679 C CA . ALA A 1 90 ? -10.228 -2.946 1.626 1.00 87.19 90 ALA A CA 1
ATOM 680 C C . ALA A 1 90 ? -9.868 -4.310 1.008 1.00 87.19 90 ALA A C 1
ATOM 682 O O . ALA A 1 90 ? -8.711 -4.457 0.638 1.00 87.19 90 ALA A O 1
ATOM 683 N N . PRO A 1 91 ? -10.777 -5.292 0.843 1.00 91.25 91 PRO A N 1
ATOM 684 C CA . PRO A 1 91 ? -10.440 -6.558 0.193 1.00 91.25 91 PRO A CA 1
ATOM 685 C C . PRO A 1 91 ? -9.956 -6.363 -1.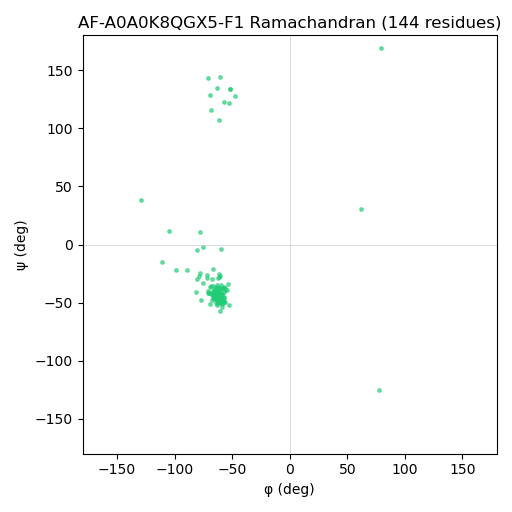243 1.00 91.25 91 PRO A C 1
ATOM 687 O O . PRO A 1 91 ? -8.950 -6.950 -1.626 1.00 91.25 91 PRO A O 1
ATOM 690 N N . LEU A 1 92 ? -10.624 -5.491 -2.007 1.00 94.06 92 LEU A N 1
ATOM 691 C CA . LEU A 1 92 ? -10.224 -5.172 -3.378 1.00 94.06 92 LEU A CA 1
ATOM 692 C C . LEU A 1 92 ? -8.834 -4.534 -3.412 1.00 94.06 92 LEU A C 1
ATOM 694 O O . LEU A 1 92 ? -7.996 -4.959 -4.199 1.00 94.06 92 LEU A O 1
ATOM 698 N N . LEU A 1 93 ? -8.583 -3.567 -2.523 1.00 95.00 93 LEU A N 1
ATOM 699 C CA . LEU A 1 93 ? -7.288 -2.902 -2.405 1.00 95.00 93 LEU A CA 1
ATOM 700 C C . LEU A 1 93 ? -6.181 -3.867 -1.958 1.00 95.00 93 LEU A C 1
ATOM 702 O O . LEU A 1 93 ? -5.074 -3.810 -2.480 1.00 95.00 93 LEU A O 1
ATOM 706 N N . VAL A 1 94 ? -6.455 -4.766 -1.010 1.00 95.81 94 VAL A N 1
ATOM 707 C CA . VAL A 1 94 ? -5.484 -5.770 -0.549 1.00 95.81 94 VAL A CA 1
ATOM 708 C C . VAL A 1 94 ? -5.143 -6.729 -1.683 1.00 95.81 94 VAL A C 1
ATOM 710 O O . VAL A 1 94 ? -3.967 -6.915 -1.974 1.00 95.81 94 VAL A O 1
ATOM 713 N N . VAL A 1 95 ? -6.145 -7.299 -2.360 1.00 96.81 95 VAL A N 1
ATOM 714 C CA . VAL A 1 95 ? -5.918 -8.240 -3.467 1.00 96.81 95 VAL A CA 1
ATOM 715 C C . VAL A 1 95 ? -5.142 -7.571 -4.597 1.00 96.81 95 VAL A C 1
ATOM 717 O O . VAL A 1 95 ? -4.143 -8.124 -5.049 1.00 96.81 95 VAL A O 1
ATOM 720 N N . SER A 1 96 ? -5.539 -6.369 -5.019 1.00 97.50 96 SER A N 1
ATOM 721 C CA . SER A 1 96 ? -4.832 -5.650 -6.081 1.00 97.50 96 SER A CA 1
ATOM 722 C C . SER A 1 96 ? -3.400 -5.284 -5.688 1.00 97.50 96 SER A C 1
ATOM 724 O O . SER A 1 96 ? -2.500 -5.444 -6.505 1.00 97.50 96 SER A O 1
ATOM 726 N N . THR A 1 97 ? -3.160 -4.902 -4.427 1.00 97.56 97 THR A N 1
ATOM 727 C CA . THR A 1 97 ? -1.805 -4.643 -3.905 1.00 97.56 97 THR A CA 1
ATOM 728 C C . THR A 1 97 ? -0.944 -5.906 -3.942 1.00 97.56 97 THR A C 1
ATOM 730 O O . THR A 1 97 ? 0.207 -5.852 -4.368 1.00 97.56 97 THR A O 1
ATOM 733 N N . LEU A 1 98 ? -1.486 -7.055 -3.521 1.00 97.38 98 LEU A N 1
ATOM 734 C CA . LEU A 1 98 ? -0.758 -8.327 -3.531 1.00 97.38 98 LEU A CA 1
ATOM 735 C C . LEU A 1 98 ? -0.410 -8.770 -4.956 1.00 97.38 98 LEU A C 1
ATOM 737 O O . LEU A 1 98 ? 0.703 -9.232 -5.189 1.00 97.38 98 LEU A O 1
ATOM 741 N N . VAL A 1 99 ? -1.329 -8.597 -5.912 1.00 98.25 99 VAL A N 1
ATOM 742 C CA . VAL A 1 99 ? -1.072 -8.897 -7.329 1.00 98.25 99 VAL A CA 1
ATOM 743 C C . VAL A 1 99 ? -0.031 -7.941 -7.914 1.00 98.25 99 VAL A C 1
ATOM 745 O O . VAL A 1 99 ? 0.872 -8.388 -8.620 1.00 98.25 99 VAL A O 1
ATOM 748 N N . LEU A 1 100 ? -0.105 -6.648 -7.595 1.00 98.38 100 LEU A N 1
ATOM 749 C CA . LEU A 1 100 ? 0.838 -5.640 -8.080 1.00 98.38 100 LEU A CA 1
ATOM 750 C C . LEU A 1 100 ? 2.263 -5.904 -7.576 1.00 98.38 100 LEU A C 1
ATOM 752 O O . LEU A 1 100 ? 3.191 -6.032 -8.373 1.00 98.38 100 LEU A O 1
ATOM 756 N N . ILE A 1 101 ? 2.431 -6.075 -6.263 1.00 97.38 101 ILE A N 1
ATOM 757 C CA . ILE A 1 101 ? 3.737 -6.376 -5.661 1.00 97.38 101 ILE A CA 1
ATOM 758 C C . ILE A 1 101 ? 4.232 -7.750 -6.121 1.00 97.38 101 ILE A C 1
ATOM 760 O O . ILE A 1 101 ? 5.385 -7.890 -6.519 1.00 97.38 101 ILE A O 1
ATOM 764 N N . GLY A 1 102 ? 3.362 -8.764 -6.116 1.00 96.88 102 GLY A N 1
ATOM 765 C CA . GLY A 1 102 ? 3.715 -10.122 -6.526 1.00 96.88 102 GLY A CA 1
ATOM 766 C C . GLY A 1 102 ? 4.174 -10.200 -7.981 1.00 96.88 102 GLY A C 1
ATOM 767 O O . GLY A 1 102 ? 5.179 -10.843 -8.269 1.00 96.88 102 GLY A O 1
ATOM 768 N N . SER A 1 103 ? 3.493 -9.502 -8.894 1.00 97.44 103 SER A N 1
ATOM 769 C CA . SER A 1 103 ? 3.913 -9.416 -10.298 1.00 97.44 103 SER A CA 1
ATOM 770 C C . SER A 1 103 ? 5.211 -8.625 -10.478 1.00 97.44 103 SER A C 1
ATOM 772 O O . SER A 1 103 ? 6.032 -9.024 -11.297 1.00 97.44 103 SER A O 1
ATOM 774 N N . GLY A 1 104 ? 5.450 -7.573 -9.686 1.00 95.62 104 GLY A N 1
ATOM 775 C CA . GLY A 1 104 ? 6.721 -6.837 -9.690 1.00 95.62 104 GLY A CA 1
ATOM 776 C C . GLY A 1 104 ? 7.901 -7.697 -9.224 1.00 95.62 104 GLY A C 1
ATOM 777 O O . GLY A 1 104 ? 8.943 -7.735 -9.874 1.00 95.62 104 GLY A O 1
ATOM 778 N N . ILE A 1 105 ? 7.714 -8.468 -8.148 1.00 94.56 105 ILE A N 1
ATOM 779 C CA . ILE A 1 105 ? 8.708 -9.444 -7.675 1.00 94.56 105 ILE A CA 1
ATOM 780 C C . ILE A 1 105 ? 8.932 -10.535 -8.727 1.00 94.56 105 ILE A C 1
ATOM 782 O O . ILE A 1 105 ? 10.076 -10.887 -8.999 1.00 94.56 105 ILE A O 1
ATOM 786 N N . ALA A 1 106 ? 7.862 -11.051 -9.344 1.00 95.19 106 ALA A N 1
ATOM 787 C CA . ALA A 1 106 ? 7.967 -12.052 -10.402 1.00 95.19 106 ALA A CA 1
ATOM 788 C C . ALA A 1 106 ? 8.800 -11.531 -11.585 1.00 95.19 106 ALA A C 1
ATOM 790 O O . ALA A 1 106 ? 9.733 -12.208 -12.005 1.00 95.19 106 ALA A O 1
ATOM 791 N N . LEU A 1 107 ? 8.534 -10.305 -12.051 1.00 94.88 107 LEU A N 1
ATOM 792 C CA . LEU A 1 107 ? 9.314 -9.646 -13.103 1.00 94.88 107 LEU A CA 1
ATOM 793 C C . LEU A 1 107 ? 10.803 -9.546 -12.748 1.00 94.88 107 LEU A C 1
ATOM 795 O O . LEU A 1 107 ? 11.647 -9.775 -13.610 1.00 94.88 107 LEU A O 1
ATOM 799 N N . ALA A 1 108 ? 11.126 -9.264 -11.484 1.00 91.12 108 ALA A N 1
ATOM 800 C CA . ALA A 1 108 ? 12.506 -9.146 -11.026 1.00 91.12 108 ALA A CA 1
ATOM 801 C C . ALA A 1 108 ? 13.284 -10.473 -11.045 1.00 91.12 108 ALA A C 1
ATOM 803 O O . ALA A 1 108 ? 14.501 -10.460 -11.218 1.00 91.12 108 ALA A O 1
ATOM 804 N N . ILE A 1 109 ? 12.603 -11.612 -10.871 1.00 92.62 109 ILE A N 1
ATOM 805 C CA . ILE A 1 109 ? 13.252 -12.932 -10.798 1.00 92.62 109 ILE A CA 1
ATOM 806 C C . ILE A 1 109 ? 13.212 -13.712 -12.119 1.00 92.62 109 ILE A C 1
ATOM 808 O O . ILE A 1 109 ? 14.032 -14.604 -12.311 1.00 92.62 109 ILE A O 1
ATOM 812 N N . THR A 1 110 ? 12.285 -13.406 -13.036 1.00 89.75 110 THR A N 1
ATOM 813 C CA . THR A 1 110 ? 12.117 -14.164 -14.2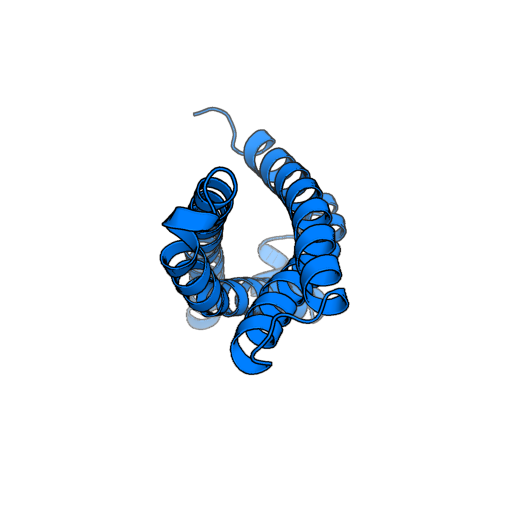93 1.00 89.75 110 THR A CA 1
ATOM 814 C C . THR A 1 110 ? 13.099 -13.798 -15.413 1.00 89.75 110 THR A C 1
ATOM 816 O O . THR A 1 110 ? 13.094 -14.456 -16.451 1.00 89.75 110 THR A 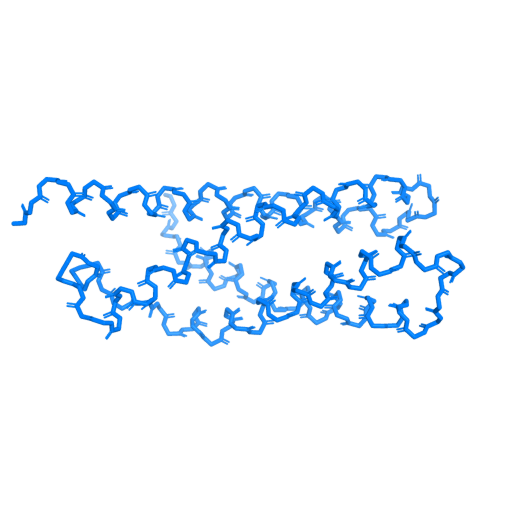O 1
ATOM 819 N N . GLY A 1 111 ? 13.957 -12.787 -15.239 1.00 75.50 111 GLY A N 1
ATOM 820 C CA . GLY A 1 111 ? 14.882 -12.342 -16.288 1.00 75.50 111 GLY A CA 1
ATOM 821 C C . GLY A 1 111 ? 14.167 -11.492 -17.351 1.00 75.50 111 GLY A C 1
ATOM 822 O O . GLY A 1 111 ? 13.554 -10.494 -16.972 1.00 75.50 111 GLY A O 1
ATOM 823 N N . PRO A 1 112 ? 14.229 -11.817 -18.662 1.00 84.38 112 PRO A N 1
ATOM 824 C CA . PRO A 1 112 ? 13.500 -11.069 -19.688 1.00 84.38 112 PRO A CA 1
ATOM 825 C C . PRO A 1 112 ? 12.022 -10.957 -19.317 1.00 84.38 112 PRO A C 1
ATOM 827 O O . PRO A 1 112 ? 11.363 -11.974 -19.123 1.00 84.38 112 PRO A O 1
ATOM 830 N N . ALA A 1 113 ? 11.519 -9.728 -19.198 1.00 84.12 113 ALA A N 1
ATOM 831 C CA . ALA A 1 113 ? 10.190 -9.447 -18.672 1.00 84.12 113 ALA A CA 1
ATOM 832 C C . ALA A 1 113 ? 9.095 -10.097 -19.547 1.00 84.12 113 ALA A C 1
ATOM 834 O O . ALA A 1 113 ? 8.831 -9.606 -20.649 1.00 84.12 113 ALA A O 1
ATOM 835 N N . PRO A 1 114 ? 8.437 -11.184 -19.090 1.00 92.88 114 PRO A N 1
ATOM 836 C CA . PRO A 1 114 ? 7.407 -11.847 -19.876 1.00 92.88 114 PRO A CA 1
ATOM 837 C C . PRO A 1 114 ? 6.232 -10.896 -20.098 1.00 92.88 114 PRO A C 1
ATOM 839 O O . PRO A 1 114 ? 5.754 -10.270 -19.149 1.00 92.88 114 PRO A O 1
ATOM 842 N N . GLU A 1 115 ? 5.716 -10.826 -21.327 1.00 94.25 115 GLU A N 1
ATOM 843 C CA . GLU A 1 115 ? 4.640 -9.890 -21.687 1.00 94.25 115 GLU A CA 1
ATOM 844 C C . GLU A 1 115 ? 3.415 -10.039 -20.770 1.00 94.25 115 GLU A C 1
ATOM 846 O O . GLU A 1 115 ? 2.817 -9.052 -20.340 1.00 94.25 115 GLU A O 1
ATOM 851 N N . ILE A 1 116 ? 3.076 -11.279 -20.404 1.00 95.56 116 ILE A N 1
ATOM 852 C CA . ILE A 1 116 ? 1.967 -11.559 -19.490 1.00 95.56 116 ILE A CA 1
ATOM 853 C C . ILE A 1 116 ? 2.191 -10.959 -18.097 1.00 95.56 116 ILE A C 1
ATOM 855 O O . ILE A 1 116 ? 1.253 -10.415 -17.521 1.00 95.56 116 ILE A O 1
ATOM 859 N N . LEU A 1 117 ? 3.418 -11.002 -17.566 1.00 96.31 117 LEU A N 1
ATOM 860 C CA . LEU A 1 117 ? 3.728 -10.426 -16.257 1.00 96.31 117 LEU A CA 1
ATOM 861 C C . LEU A 1 117 ? 3.698 -8.900 -16.305 1.00 96.31 117 LEU A C 1
ATOM 863 O O . LEU A 1 117 ? 3.133 -8.291 -15.399 1.00 96.31 117 LEU A O 1
ATOM 867 N N . ILE A 1 118 ? 4.207 -8.288 -17.381 1.00 95.75 118 ILE A N 1
ATOM 868 C CA . ILE A 1 118 ? 4.077 -6.841 -17.609 1.00 95.75 118 ILE A CA 1
ATOM 869 C C . ILE A 1 118 ? 2.596 -6.453 -17.638 1.00 95.75 118 ILE A C 1
ATOM 871 O O . ILE A 1 118 ? 2.178 -5.526 -16.946 1.00 95.75 118 ILE A O 1
ATOM 875 N N . ARG A 1 119 ? 1.775 -7.188 -18.399 1.00 97.69 119 ARG A N 1
ATOM 876 C CA . ARG A 1 119 ? 0.339 -6.919 -18.521 1.00 97.69 119 ARG A CA 1
ATOM 877 C C . ARG A 1 119 ? -0.372 -7.040 -17.175 1.00 97.69 119 ARG A C 1
ATOM 879 O O . ARG A 1 119 ? -1.142 -6.152 -16.823 1.00 97.69 119 ARG A O 1
ATOM 886 N N . VAL A 1 120 ? -0.103 -8.100 -16.412 1.00 98.25 120 VAL A N 1
ATOM 887 C CA . VAL A 1 120 ? -0.657 -8.279 -15.060 1.00 98.25 120 VAL A CA 1
ATOM 888 C C . VAL A 1 120 ? -0.230 -7.131 -14.145 1.00 98.25 120 VAL A C 1
ATOM 890 O O . VAL A 1 120 ? -1.078 -6.563 -13.459 1.00 98.25 120 VAL A O 1
ATOM 893 N N . HIS A 1 121 ? 1.046 -6.744 -14.167 1.00 97.50 121 HIS A N 1
ATOM 894 C CA . HIS A 1 121 ? 1.566 -5.650 -13.351 1.00 97.50 121 HIS A CA 1
ATOM 895 C C . HIS A 1 121 ? 0.868 -4.322 -13.674 1.00 97.50 121 HIS A C 1
ATOM 897 O O . HIS A 1 121 ? 0.303 -3.688 -12.788 1.00 97.50 121 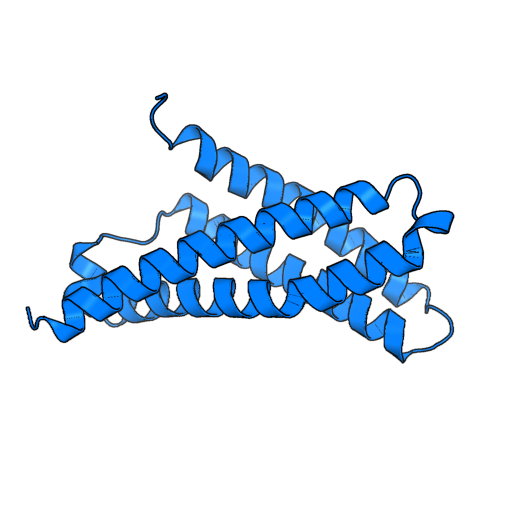HIS A O 1
ATOM 903 N N . VAL A 1 122 ? 0.772 -3.953 -14.953 1.00 97.44 122 VAL A N 1
ATOM 904 C CA . VAL A 1 122 ? 0.122 -2.705 -15.386 1.00 97.44 122 VAL A CA 1
ATOM 905 C C . VAL A 1 122 ? -1.386 -2.711 -15.113 1.00 97.44 122 VAL A C 1
ATOM 907 O O . VAL A 1 122 ? -1.925 -1.739 -14.586 1.00 97.44 122 VAL A O 1
ATOM 910 N N . VAL A 1 123 ? -2.092 -3.798 -15.434 1.00 98.25 123 VAL A N 1
ATOM 911 C CA . VAL A 1 123 ? -3.545 -3.887 -15.198 1.00 98.25 123 VAL A CA 1
ATOM 912 C C . VAL A 1 123 ? -3.852 -3.847 -13.702 1.00 98.25 123 VAL A C 1
ATOM 914 O O . VAL A 1 123 ? -4.767 -3.137 -13.277 1.00 98.25 123 VAL A O 1
ATOM 917 N N . SER A 1 124 ? -3.072 -4.567 -12.891 1.00 98.06 124 SER A N 1
ATOM 918 C CA . SER A 1 124 ? -3.219 -4.525 -11.436 1.00 98.06 124 SER A CA 1
ATOM 919 C C . SER A 1 124 ? -2.905 -3.142 -10.872 1.00 98.06 124 SER A C 1
ATOM 921 O O . SER A 1 124 ? -3.651 -2.692 -10.008 1.00 98.06 124 SER A O 1
ATOM 923 N N . PHE A 1 125 ? -1.910 -2.425 -11.410 1.00 98.19 125 PHE A N 1
ATOM 924 C CA . PHE A 1 125 ? -1.615 -1.036 -11.052 1.00 98.19 125 PHE A CA 1
ATOM 92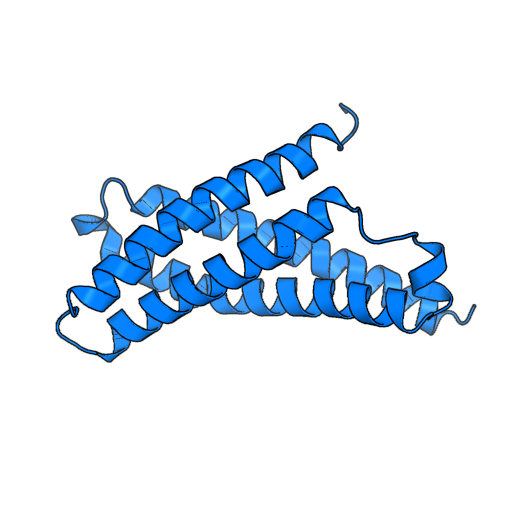5 C C . PHE A 1 125 ? -2.806 -0.110 -11.314 1.00 98.19 125 PHE A C 1
ATOM 927 O O . PHE A 1 125 ? -3.204 0.630 -10.419 1.00 98.19 125 PHE A O 1
ATOM 934 N N . LEU A 1 126 ? -3.424 -0.172 -12.497 1.00 98.00 126 LEU A N 1
ATOM 935 C CA . LEU A 1 126 ? -4.570 0.684 -12.830 1.00 98.00 126 LEU A CA 1
ATOM 936 C C . LEU A 1 126 ? -5.772 0.412 -11.915 1.00 98.00 126 LEU A C 1
ATOM 938 O O . LEU A 1 126 ? -6.402 1.341 -11.401 1.00 98.00 126 LEU A O 1
ATOM 942 N N . PHE A 1 127 ? -6.070 -0.864 -11.663 1.00 97.56 127 PHE A N 1
ATOM 943 C CA . PHE A 1 127 ? -7.146 -1.255 -10.752 1.00 97.56 127 PHE A CA 1
ATOM 944 C C . PHE A 1 127 ? -6.838 -0.860 -9.297 1.00 97.56 127 PHE A C 1
ATOM 946 O O . PHE A 1 127 ? -7.699 -0.350 -8.570 1.00 97.56 127 PHE A O 1
ATOM 953 N N . TRP A 1 128 ? -5.593 -1.056 -8.865 1.00 98.00 128 TRP A N 1
ATOM 954 C CA . TRP A 1 128 ? -5.100 -0.634 -7.560 1.00 98.00 128 TRP A CA 1
ATOM 955 C C . TRP A 1 128 ? -5.184 0.886 -7.387 1.00 98.00 128 TRP A C 1
ATOM 957 O O . TRP A 1 128 ? -5.670 1.348 -6.362 1.00 98.00 128 TRP A O 1
ATOM 967 N N . LEU A 1 129 ? -4.824 1.671 -8.403 1.00 97.38 129 LEU A N 1
ATOM 968 C CA . LEU A 1 129 ? -4.867 3.131 -8.352 1.00 97.38 129 LEU A CA 1
ATOM 969 C C . LEU A 1 129 ? -6.300 3.640 -8.153 1.00 97.38 129 LEU A C 1
ATOM 971 O O . LEU A 1 129 ? -6.548 4.476 -7.282 1.00 97.38 129 LEU A O 1
ATOM 975 N N . GLY A 1 130 ? -7.261 3.089 -8.902 1.00 95.81 130 GLY A N 1
ATOM 976 C CA . GLY A 1 130 ? -8.678 3.422 -8.739 1.00 95.81 130 GLY A CA 1
ATOM 977 C C . GLY A 1 130 ? -9.212 3.048 -7.353 1.00 95.81 130 GLY A C 1
ATOM 978 O O . GLY A 1 130 ? -9.853 3.861 -6.682 1.00 95.81 130 GLY A O 1
ATOM 979 N N . THR A 1 131 ? -8.907 1.836 -6.880 1.00 95.00 131 THR A N 1
ATOM 980 C CA . THR A 1 131 ? -9.330 1.381 -5.543 1.00 95.00 131 THR A CA 1
ATOM 981 C C . THR A 1 131 ? -8.673 2.180 -4.415 1.00 95.00 131 THR A C 1
ATOM 983 O O . THR A 1 131 ? -9.360 2.533 -3.453 1.00 95.00 131 THR A O 1
ATOM 986 N N . LEU A 1 132 ? -7.391 2.538 -4.542 1.00 95.12 132 LEU A N 1
ATOM 987 C CA . LEU A 1 132 ? -6.674 3.400 -3.604 1.00 95.12 132 LEU A CA 1
ATOM 988 C C . LEU A 1 132 ? -7.303 4.791 -3.551 1.00 95.12 132 LEU A C 1
ATOM 990 O O . LEU A 1 132 ? -7.574 5.281 -2.456 1.00 95.12 132 LEU A O 1
ATOM 994 N N . ALA A 1 133 ? -7.577 5.412 -4.702 1.00 93.25 133 ALA A N 1
ATOM 995 C CA . ALA A 1 133 ? -8.189 6.736 -4.765 1.00 93.25 133 ALA A CA 1
ATOM 996 C C . ALA A 1 133 ? -9.544 6.762 -4.041 1.00 93.25 133 ALA A C 1
ATOM 998 O O . ALA A 1 133 ? -9.772 7.616 -3.182 1.00 93.25 133 ALA A O 1
ATOM 999 N N . VAL A 1 134 ? -10.411 5.776 -4.303 1.00 92.19 134 VAL A N 1
ATOM 1000 C CA . VAL A 1 134 ? -11.697 5.626 -3.600 1.00 92.19 134 VAL A CA 1
ATOM 1001 C C . VAL A 1 134 ? -11.485 5.415 -2.097 1.00 92.19 134 VAL A C 1
ATOM 1003 O O . VAL A 1 134 ? -12.173 6.034 -1.280 1.00 92.19 134 VAL A O 1
ATOM 1006 N N . HIS A 1 135 ? -10.528 4.567 -1.711 1.00 90.88 135 HIS A N 1
ATOM 1007 C CA . HIS A 1 135 ? -10.234 4.267 -0.310 1.00 90.88 135 HIS A CA 1
ATOM 1008 C C . HIS A 1 135 ? -9.732 5.500 0.459 1.00 90.88 135 HIS A C 1
ATOM 1010 O O . HIS A 1 135 ? -10.231 5.796 1.547 1.00 90.88 135 HIS A O 1
ATOM 1016 N N . VAL A 1 136 ? -8.781 6.245 -0.113 1.00 89.94 136 VAL A N 1
ATOM 1017 C CA . VAL A 1 136 ? -8.217 7.472 0.467 1.00 89.94 136 VAL A CA 1
ATOM 1018 C C . VAL A 1 136 ? -9.271 8.570 0.524 1.00 89.94 136 VAL A C 1
ATOM 1020 O O . VAL A 1 136 ? -9.430 9.197 1.567 1.00 89.94 136 VAL A O 1
ATOM 1023 N N . PHE A 1 137 ? -10.054 8.768 -0.535 1.00 89.44 137 PHE A N 1
ATOM 1024 C CA . PHE A 1 137 ? -11.130 9.759 -0.544 1.00 89.44 137 PHE A CA 1
ATOM 1025 C C . PHE A 1 137 ? -12.173 9.488 0.548 1.00 89.44 137 PHE A C 1
ATOM 1027 O O . PHE A 1 137 ? -12.535 10.389 1.309 1.00 89.44 137 PHE A O 1
ATOM 1034 N N . ALA A 1 138 ? -12.605 8.229 0.690 1.00 86.75 138 ALA A N 1
ATOM 1035 C CA . ALA A 1 138 ? -13.511 7.811 1.758 1.00 86.75 138 ALA A CA 1
ATOM 1036 C C . ALA A 1 138 ? -12.902 7.994 3.162 1.00 86.75 138 ALA A C 1
ATOM 1038 O O . ALA A 1 138 ? -13.633 8.192 4.138 1.00 86.75 138 ALA A O 1
ATOM 1039 N N . TYR A 1 139 ? -11.574 7.922 3.279 1.00 83.75 139 TYR A N 1
ATOM 1040 C CA . TYR A 1 139 ? -10.852 8.165 4.524 1.00 83.75 139 TYR A CA 1
ATOM 1041 C C . TYR A 1 139 ? -10.734 9.665 4.853 1.00 83.75 139 TYR A C 1
ATOM 1043 O O . TYR A 1 139 ? -11.044 10.058 5.977 1.00 83.75 139 TYR A O 1
ATOM 1051 N N . VAL A 1 140 ? -10.335 10.503 3.888 1.00 83.56 140 VAL A N 1
ATOM 1052 C CA . VAL A 1 140 ? -10.055 11.940 4.081 1.00 83.56 140 VAL A CA 1
ATOM 1053 C C . VAL A 1 140 ? -11.322 12.751 4.318 1.00 83.56 140 VAL A C 1
ATOM 1055 O O . VAL A 1 140 ? -11.340 13.548 5.249 1.00 83.56 140 VAL A O 1
ATOM 1058 N N . ARG A 1 141 ? -12.425 12.490 3.595 1.00 78.44 141 ARG A N 1
ATOM 1059 C CA . ARG A 1 141 ? -13.729 13.162 3.829 1.00 78.44 141 ARG A CA 1
ATOM 1060 C C . ARG A 1 141 ? -14.306 12.949 5.227 1.00 78.44 141 ARG A C 1
ATOM 1062 O O . ARG A 1 141 ? -15.379 13.453 5.546 1.00 78.44 141 ARG A O 1
ATOM 1069 N N . ARG A 1 142 ? -13.632 12.143 6.037 1.00 68.88 142 ARG A N 1
ATOM 1070 C CA . ARG A 1 142 ? -14.046 11.776 7.373 1.00 68.88 142 ARG A CA 1
ATOM 1071 C C . ARG A 1 142 ? -13.172 12.368 8.474 1.00 68.88 142 ARG A C 1
ATOM 1073 O O . ARG A 1 142 ? -13.591 12.323 9.629 1.00 68.88 142 ARG A O 1
ATOM 1080 N N . VAL A 1 143 ? -11.985 12.885 8.165 1.00 61.06 143 VAL A N 1
ATOM 1081 C CA . VAL A 1 143 ? -11.272 13.725 9.131 1.00 61.06 143 VAL A CA 1
ATOM 1082 C C . VAL A 1 143 ? -12.111 15.004 9.228 1.00 61.06 143 VAL A C 1
ATOM 1084 O O . VAL A 1 143 ? -12.304 15.640 8.192 1.00 61.06 143 VAL A O 1
ATOM 1087 N N . PRO A 1 144 ? -12.717 15.338 10.387 1.00 49.91 144 PRO A N 1
ATOM 1088 C CA . PRO A 1 144 ? -13.361 16.639 10.541 1.00 49.91 144 PRO A CA 1
ATOM 1089 C C . PRO A 1 144 ? -12.337 17.698 10.135 1.00 49.91 144 PRO A C 1
ATOM 1091 O O . PRO A 1 144 ? -11.172 17.563 10.514 1.00 49.91 144 PRO A O 1
ATOM 1094 N N . GLY A 1 145 ? -12.744 18.676 9.321 1.00 49.66 145 GLY A N 1
ATOM 1095 C CA . GLY A 1 145 ? -11.888 19.821 9.018 1.00 49.66 145 GLY A CA 1
ATOM 1096 C C . GLY A 1 145 ? -11.324 20.360 10.330 1.00 49.66 145 GLY A C 1
ATOM 1097 O O . GLY A 1 145 ? -12.082 20.507 11.289 1.00 49.66 145 GLY A O 1
ATOM 1098 N N . SER A 1 146 ? -10.000 20.502 10.371 1.00 45.38 146 SER A N 1
ATOM 1099 C CA . SER A 1 146 ? -9.236 21.144 11.444 1.00 45.38 146 SER A CA 1
ATOM 1100 C C . SER A 1 146 ? -9.934 22.374 12.005 1.00 45.38 146 SER A C 1
ATOM 1102 O O . SER A 1 146 ? -10.385 23.179 11.156 1.00 45.38 146 SER A O 1
#

Solvent-accessible surface area (backbone atoms only — not comparable to full-atom values): 7881 Å² total; per-residue (Å²): 132,59,70,68,56,54,49,51,52,53,50,40,52,50,49,31,50,53,26,46,52,50,40,51,53,50,50,52,53,44,60,67,26,58,90,49,34,90,85,29,46,68,57,37,51,54,50,52,61,58,43,50,58,37,46,50,54,24,50,49,36,50,48,49,53,52,50,38,35,73,73,58,36,68,70,48,43,74,73,46,79,82,54,65,73,58,61,63,46,44,58,56,34,50,55,26,46,52,47,26,50,50,29,50,54,47,44,72,72,64,57,77,71,49,67,67,45,54,50,49,25,54,54,26,44,56,54,28,50,54,43,45,51,54,49,49,51,66,52,55,81,61,58,73,82,128

pLDDT: mean 91.17, std 9.75, range [45.38, 98.38]

Secondary structure (DSSP, 8-state):
--HHHHHHHHHHHHHHHHHHHHHHHHHHHHHHHGGGHHHHHHHHHHHHHHHHHHHHHHHHHHHHHHHHHHTT-HHHHHT-PPPHHHHHHHHHHHHHHHHHHHHHHHHHHSSS--HHHHHHHHHHHHHHHHHHHHHHHHHHTTS---